Protein AF-A0A355ASC5-F1 (afdb_monomer)

Sequence (125 aa):
GKDEAALVQEREAVRYRIAFYGSTRSYHPILALHGWEDLGLKLHEMSKKGQWKQMAAQVPDEVLEEFAVIATYDNLVSKLTERFGGQTDSMTLPMPEGIPETEARELIQDIRNIDSPFRSFAKTW

Secondary structure (DSSP, 8-state):
--SHHHHHHHHHHHHHHHHHHHTSGGGHHHHHHTT-HHHHHHHHHHHHTT-HHHHGGGS-HHHHHHH-----HHHHHHHHHHHHTTT-S-----PPTT--HHHHHHHHHHHTTS--S-----S--

pLDDT: mean 93.05, std 5.01, range [69.94, 98.38]

Structure (mmCIF, N/CA/C/O backbone):
data_AF-A0A355ASC5-F1
#
_entry.id   AF-A0A355ASC5-F1
#
loop_
_atom_site.group_PDB
_atom_site.id
_atom_site.type_symbol
_atom_site.label_atom_id
_atom_site.label_alt_id
_atom_site.label_comp_id
_atom_site.label_asym_id
_atom_site.label_entity_id
_atom_site.label_seq_id
_atom_site.pdbx_PDB_ins_code
_atom_site.Cartn_x
_atom_site.Cartn_y
_atom_site.Cartn_z
_atom_site.occupancy
_atom_site.B_iso_or_equiv
_atom_site.auth_seq_id
_atom_site.auth_comp_id
_atom_site.auth_asym_id
_atom_site.auth_atom_id
_atom_site.pdbx_PDB_model_num
ATOM 1 N N . GLY A 1 1 ? -6.700 9.411 3.453 1.00 82.88 1 GLY A N 1
ATOM 2 C CA . GLY A 1 1 ? -6.244 10.801 3.662 1.00 82.88 1 GLY A CA 1
ATOM 3 C C . GLY A 1 1 ? -7.315 11.577 4.399 1.00 82.88 1 GLY A C 1
ATOM 4 O O . GLY A 1 1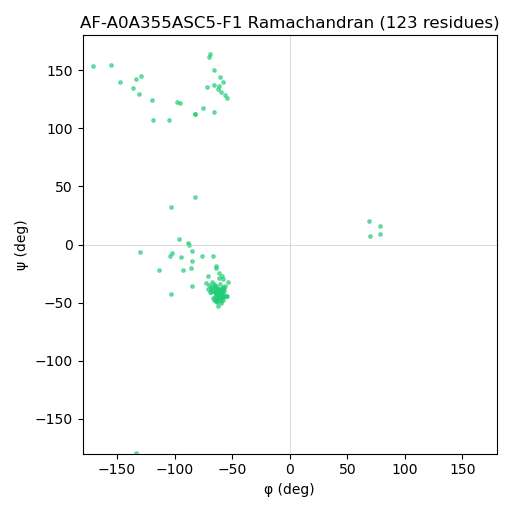 ? -8.432 11.084 4.484 1.00 82.88 1 GLY A O 1
ATOM 5 N N . LYS A 1 2 ? -7.002 12.764 4.923 1.00 85.00 2 LYS A N 1
ATOM 6 C CA . LYS A 1 2 ? -8.011 13.620 5.570 1.00 85.00 2 LYS A CA 1
ATOM 7 C C . LYS A 1 2 ? -9.101 14.058 4.590 1.00 85.00 2 LYS A C 1
ATOM 9 O O . LYS A 1 2 ? -10.283 13.966 4.882 1.00 85.00 2 LYS A O 1
ATOM 14 N N . ASP A 1 3 ? -8.675 14.484 3.412 1.00 89.56 3 ASP A N 1
ATOM 15 C CA . ASP A 1 3 ? -9.523 14.906 2.306 1.00 89.56 3 ASP A CA 1
ATOM 16 C C . ASP A 1 3 ? -9.032 14.273 0.995 1.00 89.56 3 ASP A C 1
ATOM 18 O O . ASP A 1 3 ? -8.071 13.495 0.981 1.00 89.56 3 ASP A O 1
ATOM 22 N N . GLU A 1 4 ? -9.709 14.591 -0.107 1.00 91.94 4 GLU A N 1
ATOM 23 C CA . GLU A 1 4 ? -9.381 14.071 -1.438 1.00 91.94 4 GLU A CA 1
ATOM 24 C C . GLU A 1 4 ? -7.980 14.481 -1.910 1.00 91.94 4 GLU A C 1
ATOM 26 O O . GLU A 1 4 ? -7.262 13.680 -2.508 1.00 91.94 4 GLU A O 1
ATOM 31 N N . ALA A 1 5 ? -7.545 15.708 -1.612 1.00 91.31 5 ALA A N 1
ATOM 32 C CA . ALA A 1 5 ? -6.228 16.182 -2.027 1.00 91.31 5 ALA A CA 1
ATOM 33 C C . ALA A 1 5 ? -5.114 15.403 -1.310 1.00 91.31 5 ALA A C 1
ATOM 35 O O . ALA A 1 5 ? -4.182 14.913 -1.953 1.00 91.31 5 ALA A O 1
ATOM 36 N N . ALA A 1 6 ? -5.248 15.222 0.006 1.00 89.75 6 ALA A N 1
ATOM 37 C CA . ALA A 1 6 ? -4.349 14.393 0.798 1.00 89.75 6 ALA A CA 1
ATOM 38 C C . ALA A 1 6 ? -4.411 12.917 0.371 1.00 89.75 6 ALA A C 1
ATOM 40 O O . ALA A 1 6 ? -3.387 12.238 0.338 1.00 89.75 6 ALA A O 1
ATOM 41 N N . LEU A 1 7 ? -5.594 12.403 0.014 1.00 92.25 7 LEU A N 1
ATOM 42 C CA . LEU A 1 7 ? -5.757 11.031 -0.469 1.00 92.25 7 LEU A CA 1
ATOM 43 C C . LEU A 1 7 ? -4.958 10.776 -1.750 1.00 92.25 7 LEU A C 1
ATOM 45 O O . LEU A 1 7 ? -4.254 9.771 -1.826 1.00 92.25 7 LEU A O 1
ATOM 49 N N . VAL A 1 8 ? -5.033 11.680 -2.730 1.00 93.69 8 VAL A N 1
ATOM 50 C CA . VAL A 1 8 ? -4.295 11.553 -3.996 1.00 93.69 8 VAL A CA 1
ATOM 51 C C . VAL A 1 8 ? -2.783 11.549 -3.759 1.00 93.69 8 VAL A C 1
ATOM 53 O O . VAL A 1 8 ? -2.073 10.741 -4.355 1.00 93.69 8 VAL A O 1
ATOM 56 N N . GLN A 1 9 ? -2.283 12.406 -2.866 1.00 91.62 9 GLN A N 1
ATOM 57 C CA . GLN A 1 9 ? -0.854 12.445 -2.539 1.00 91.62 9 GLN A CA 1
ATOM 58 C C . GLN A 1 9 ? -0.377 11.142 -1.881 1.00 91.62 9 GLN A C 1
ATOM 60 O O . GLN A 1 9 ? 0.607 10.546 -2.325 1.00 91.62 9 GLN A O 1
ATOM 65 N N . GLU A 1 10 ? -1.102 10.661 -0.869 1.00 92.06 10 GLU A N 1
ATOM 66 C CA . GLU A 1 10 ? -0.774 9.409 -0.176 1.00 92.06 10 GLU A CA 1
ATOM 67 C C . GLU A 1 10 ? -0.891 8.186 -1.099 1.00 92.06 10 GLU A C 1
ATOM 69 O O . GLU A 1 10 ? -0.076 7.262 -1.025 1.00 92.06 10 GLU A O 1
ATOM 74 N N . ARG A 1 11 ? -1.860 8.191 -2.025 1.00 94.81 11 ARG A N 1
ATOM 75 C CA . ARG A 1 11 ? -2.051 7.131 -3.025 1.00 94.81 11 ARG A CA 1
ATOM 76 C C . ARG A 1 11 ? -0.778 6.908 -3.846 1.00 94.81 11 ARG A C 1
ATOM 78 O O . ARG A 1 11 ? -0.355 5.765 -4.017 1.00 94.81 11 ARG A O 1
ATOM 85 N N . GLU A 1 12 ? -0.118 7.976 -4.284 1.00 94.62 12 GLU A N 1
ATOM 86 C CA . GLU A 1 12 ? 1.118 7.873 -5.068 1.00 94.62 12 GLU A CA 1
ATOM 87 C C . GLU A 1 12 ? 2.330 7.440 -4.227 1.00 94.62 12 GLU A C 1
ATOM 89 O O . GLU A 1 12 ? 3.175 6.672 -4.701 1.00 94.62 12 GLU A O 1
ATOM 94 N N . ALA A 1 13 ? 2.391 7.834 -2.951 1.00 93.75 13 ALA A N 1
ATOM 95 C CA . ALA A 1 13 ? 3.408 7.334 -2.025 1.00 93.75 13 ALA A CA 1
ATOM 96 C C . ALA A 1 13 ? 3.278 5.815 -1.803 1.00 93.75 13 ALA A C 1
ATOM 98 O O . ALA A 1 13 ? 4.277 5.085 -1.810 1.00 93.75 13 ALA A O 1
ATOM 99 N N . VAL A 1 14 ? 2.049 5.309 -1.664 1.00 9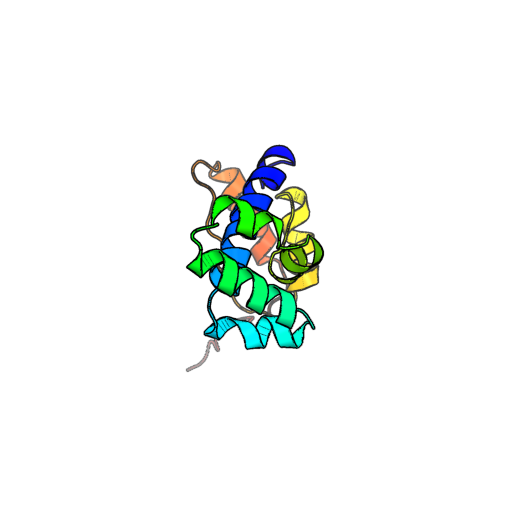5.38 14 VAL A N 1
ATOM 100 C CA . VAL A 1 14 ? 1.788 3.866 -1.557 1.00 95.38 14 VAL A CA 1
ATOM 101 C C . VAL A 1 14 ? 2.086 3.151 -2.876 1.00 95.38 14 VAL A C 1
ATOM 103 O O . VAL A 1 14 ? 2.734 2.102 -2.851 1.00 95.38 14 VAL A O 1
ATOM 106 N N . ARG A 1 15 ? 1.726 3.731 -4.029 1.00 97.12 15 ARG A N 1
ATOM 107 C CA . ARG A 1 15 ? 2.062 3.179 -5.354 1.00 97.12 15 ARG A CA 1
ATOM 108 C C . ARG A 1 15 ? 3.566 2.970 -5.516 1.00 97.12 15 ARG A C 1
ATOM 110 O O . ARG A 1 15 ? 4.003 1.905 -5.954 1.00 97.12 15 ARG A O 1
ATOM 117 N N . TYR A 1 16 ? 4.370 3.948 -5.101 1.00 96.69 16 TYR A N 1
ATOM 118 C CA . TYR A 1 16 ? 5.826 3.820 -5.096 1.00 96.69 16 TYR A CA 1
ATOM 119 C C . TYR A 1 16 ? 6.308 2.657 -4.215 1.00 96.69 16 TYR A C 1
ATOM 121 O O . TYR A 1 16 ? 7.168 1.882 -4.638 1.00 96.69 16 TYR A O 1
ATOM 129 N N . ARG A 1 17 ? 5.742 2.489 -3.013 1.00 96.00 17 ARG A N 1
ATOM 130 C CA . ARG A 1 17 ? 6.092 1.374 -2.113 1.00 96.00 17 ARG A CA 1
ATOM 131 C C . ARG A 1 17 ? 5.760 0.020 -2.735 1.00 96.00 17 ARG A C 1
ATOM 133 O O . ARG A 1 17 ? 6.592 -0.882 -2.674 1.00 96.00 17 ARG A O 1
ATOM 140 N N . ILE A 1 18 ? 4.593 -0.115 -3.366 1.00 97.19 18 ILE A N 1
ATOM 141 C CA . ILE A 1 18 ? 4.205 -1.338 -4.085 1.00 97.19 18 ILE A CA 1
ATOM 142 C C . ILE A 1 18 ? 5.191 -1.620 -5.218 1.00 97.19 18 ILE A C 1
ATOM 144 O O . ILE A 1 18 ? 5.686 -2.738 -5.323 1.00 97.19 18 ILE A O 1
ATOM 148 N N . ALA A 1 19 ? 5.546 -0.610 -6.015 1.00 97.88 19 ALA A N 1
ATOM 149 C CA . ALA A 1 19 ? 6.532 -0.757 -7.082 1.00 97.88 19 ALA A CA 1
ATOM 150 C C . ALA A 1 19 ? 7.898 -1.217 -6.542 1.00 97.88 19 ALA A C 1
ATOM 152 O O . ALA A 1 19 ? 8.543 -2.093 -7.117 1.00 97.88 19 ALA A O 1
ATOM 153 N N . PHE A 1 20 ? 8.333 -0.644 -5.416 1.00 97.38 20 PHE A N 1
ATOM 154 C CA . PHE A 1 20 ? 9.588 -0.989 -4.755 1.00 97.38 20 PHE A CA 1
ATOM 155 C C . PHE A 1 20 ? 9.606 -2.448 -4.282 1.00 97.38 20 PHE A C 1
ATOM 157 O O . PHE A 1 20 ? 10.505 -3.199 -4.670 1.00 97.38 20 PHE A O 1
ATOM 164 N N . TYR A 1 21 ? 8.601 -2.881 -3.513 1.00 97.50 21 TYR A N 1
ATOM 165 C CA . TYR A 1 21 ? 8.508 -4.276 -3.068 1.00 97.50 21 TYR A CA 1
ATOM 166 C C . TYR A 1 21 ? 8.319 -5.235 -4.245 1.00 97.50 21 TYR A C 1
ATOM 168 O O . TYR A 1 21 ? 9.015 -6.244 -4.322 1.00 97.50 21 TYR A O 1
ATOM 176 N N . GLY A 1 22 ? 7.467 -4.879 -5.208 1.00 97.50 22 GLY A N 1
ATOM 177 C CA . GLY A 1 22 ? 7.217 -5.653 -6.422 1.00 97.50 22 GLY A CA 1
ATOM 178 C C . GLY A 1 22 ? 8.450 -5.831 -7.311 1.00 97.50 22 GLY A C 1
ATOM 179 O O . GLY A 1 22 ? 8.535 -6.820 -8.026 1.00 97.50 22 GLY A O 1
ATOM 180 N N . SER A 1 23 ? 9.442 -4.936 -7.227 1.00 97.81 23 SER A N 1
ATOM 181 C CA . SER A 1 23 ? 10.732 -5.083 -7.923 1.00 97.81 23 SER A CA 1
ATOM 182 C C . SER A 1 23 ? 11.687 -6.104 -7.278 1.00 97.81 23 SER A C 1
ATOM 184 O O . SER A 1 23 ? 12.734 -6.444 -7.846 1.00 97.81 23 SER A O 1
ATOM 186 N N . THR A 1 24 ? 11.356 -6.582 -6.075 1.00 97.62 24 THR A N 1
ATOM 187 C CA . THR A 1 24 ? 12.148 -7.555 -5.323 1.00 97.62 24 THR A CA 1
ATOM 188 C C . THR A 1 24 ? 11.619 -8.961 -5.591 1.00 97.62 24 THR A C 1
ATOM 190 O O . THR A 1 24 ? 10.474 -9.279 -5.280 1.00 97.62 24 THR A O 1
ATOM 193 N N . ARG A 1 25 ? 12.485 -9.847 -6.100 1.00 96.19 25 ARG A N 1
ATOM 194 C CA . ARG A 1 25 ? 12.104 -11.199 -6.558 1.00 96.19 25 ARG A CA 1
ATOM 195 C C . ARG A 1 25 ? 11.341 -12.034 -5.528 1.00 96.19 25 ARG A C 1
ATOM 197 O O . ARG A 1 25 ? 10.491 -12.826 -5.914 1.00 96.19 25 ARG A O 1
ATOM 204 N N . SER A 1 26 ? 11.612 -11.855 -4.235 1.00 97.31 26 SER A N 1
ATOM 205 C CA . SER A 1 26 ? 10.909 -12.577 -3.167 1.00 97.31 26 SER A CA 1
ATOM 206 C C . SER A 1 26 ? 9.411 -12.258 -3.084 1.00 97.31 26 SER A C 1
ATOM 208 O O . SER A 1 26 ? 8.671 -13.055 -2.521 1.00 97.31 26 SER A O 1
ATOM 210 N N . TYR A 1 27 ? 8.956 -11.132 -3.644 1.00 96.94 27 TYR A N 1
ATOM 211 C CA . TYR A 1 27 ? 7.541 -10.742 -3.686 1.00 96.94 27 TYR A CA 1
ATOM 212 C C . TYR A 1 27 ? 6.829 -11.158 -4.981 1.00 96.94 27 TYR A C 1
ATOM 214 O O . TYR A 1 27 ? 5.604 -11.103 -5.041 1.00 96.94 27 TYR A O 1
ATOM 222 N N . HIS A 1 28 ? 7.554 -11.614 -6.010 1.00 97.19 28 HIS A N 1
ATOM 223 C CA . HIS A 1 28 ? 6.946 -12.009 -7.286 1.00 97.19 28 HIS A CA 1
ATOM 224 C C . HIS A 1 28 ? 5.890 -13.118 -7.163 1.00 97.19 28 HIS A C 1
ATOM 226 O O . HIS A 1 28 ? 4.894 -13.017 -7.875 1.00 97.19 28 HIS A O 1
ATOM 232 N N . PRO A 1 29 ? 6.020 -14.129 -6.274 1.00 98.00 29 PRO A N 1
ATOM 233 C CA . PRO A 1 29 ? 4.961 -15.120 -6.101 1.00 98.00 29 PRO A CA 1
ATOM 234 C C . PRO A 1 29 ? 3.608 -14.496 -5.746 1.00 98.00 29 PRO A C 1
ATOM 236 O O . PRO A 1 29 ? 2.593 -14.965 -6.239 1.00 98.00 29 PRO A O 1
ATOM 239 N N . ILE A 1 30 ? 3.585 -13.408 -4.965 1.00 96.50 30 ILE A N 1
ATOM 240 C CA . ILE A 1 30 ? 2.343 -12.692 -4.645 1.00 96.50 30 ILE A CA 1
ATOM 241 C C . ILE A 1 30 ? 1.754 -12.062 -5.907 1.00 96.50 30 ILE A C 1
ATOM 243 O O . ILE A 1 30 ? 0.587 -12.276 -6.195 1.00 96.50 30 ILE A O 1
ATOM 247 N N . LEU A 1 31 ? 2.557 -11.364 -6.712 1.00 97.56 31 LEU A N 1
ATOM 248 C CA . LEU A 1 31 ? 2.082 -10.793 -7.979 1.00 97.56 31 LEU A CA 1
ATOM 249 C C . LEU A 1 31 ? 1.578 -11.875 -8.946 1.00 97.56 31 LEU A C 1
ATOM 251 O O . LEU A 1 31 ? 0.549 -11.691 -9.588 1.00 97.56 31 LEU A O 1
ATOM 255 N N . ALA A 1 32 ? 2.257 -13.022 -9.012 1.00 97.56 32 ALA A N 1
ATOM 256 C CA . ALA A 1 32 ? 1.854 -14.145 -9.852 1.00 97.56 32 ALA A CA 1
ATOM 257 C C . ALA A 1 32 ? 0.499 -14.746 -9.434 1.00 97.56 32 ALA A C 1
ATOM 259 O O . ALA A 1 32 ? -0.286 -15.102 -10.311 1.00 97.56 32 ALA A O 1
ATOM 260 N N . LEU A 1 33 ? 0.177 -14.794 -8.131 1.00 98.00 33 LEU A N 1
ATOM 261 C CA . LEU A 1 33 ? -1.144 -15.234 -7.645 1.00 98.00 33 LEU A CA 1
ATOM 262 C C . LEU A 1 33 ? -2.294 -14.387 -8.211 1.00 98.00 33 LEU A C 1
ATOM 264 O O . LEU A 1 33 ? -3.390 -14.906 -8.403 1.00 98.00 33 LEU A O 1
ATOM 268 N N . HIS A 1 34 ? -2.034 -13.113 -8.514 1.00 97.31 34 HIS A N 1
ATOM 269 C CA . HIS A 1 34 ? -2.992 -12.186 -9.124 1.00 97.31 34 HIS A CA 1
ATOM 270 C C . HIS A 1 34 ? -2.854 -12.087 -10.658 1.00 97.31 34 HIS A C 1
ATOM 272 O O . HIS A 1 34 ? -3.529 -11.277 -11.285 1.00 97.31 34 HIS A O 1
ATOM 278 N N . GLY A 1 35 ? -1.985 -12.889 -11.287 1.00 97.81 35 GLY A N 1
ATOM 279 C CA . GLY A 1 35 ? -1.738 -12.835 -12.734 1.00 97.81 35 GLY A CA 1
ATOM 280 C C . GLY A 1 35 ? -0.831 -11.683 -13.192 1.00 97.81 35 GLY A C 1
ATOM 281 O O . GLY A 1 35 ? -0.764 -11.390 -14.382 1.00 97.81 35 GLY A O 1
ATOM 282 N N . TRP A 1 36 ? -0.101 -11.041 -12.277 1.00 98.31 36 TRP A N 1
ATOM 283 C CA . TRP A 1 36 ? 0.769 -9.885 -12.544 1.00 98.31 36 TRP A CA 1
ATOM 284 C C . TRP A 1 36 ? 2.261 -10.241 -12.589 1.00 98.31 36 TRP A C 1
ATOM 286 O O . TRP A 1 36 ? 3.120 -9.440 -12.211 1.00 98.31 36 TRP A O 1
ATOM 296 N N . GLU A 1 37 ? 2.599 -11.445 -13.047 1.00 97.44 37 GLU A N 1
ATOM 297 C CA . GLU A 1 37 ? 3.992 -11.905 -13.129 1.00 97.44 37 GLU A CA 1
ATOM 298 C C . GLU A 1 37 ? 4.860 -10.970 -13.992 1.00 97.44 37 GLU A C 1
ATOM 300 O O . GLU A 1 37 ? 5.931 -10.532 -13.559 1.00 97.44 37 GLU A O 1
ATOM 305 N N . ASP A 1 38 ? 4.351 -10.570 -15.160 1.00 98.12 38 ASP A N 1
ATOM 306 C CA . ASP A 1 38 ? 5.034 -9.649 -16.075 1.00 98.12 38 ASP A CA 1
ATOM 307 C C . ASP A 1 38 ? 5.300 -8.278 -15.443 1.00 98.12 38 ASP A C 1
ATOM 309 O O . ASP A 1 38 ? 6.337 -7.657 -15.706 1.00 98.12 38 ASP A O 1
ATOM 313 N N . LEU A 1 39 ? 4.400 -7.807 -14.572 1.00 98.38 39 LEU A N 1
ATOM 314 C CA . LEU A 1 39 ? 4.601 -6.565 -13.830 1.00 98.38 39 LEU A CA 1
ATOM 315 C C . LEU A 1 39 ? 5.805 -6.694 -12.893 1.00 98.38 39 LEU A C 1
ATOM 317 O O . LEU A 1 39 ? 6.684 -5.835 -12.924 1.00 98.38 39 LEU A O 1
ATOM 321 N N . GLY A 1 40 ? 5.896 -7.776 -12.114 1.00 98.00 40 GLY A N 1
ATOM 322 C CA . GLY A 1 40 ? 7.043 -8.030 -11.234 1.00 98.00 40 GLY A CA 1
ATOM 323 C C . GLY A 1 40 ? 8.367 -8.084 -12.002 1.00 98.00 40 GLY A C 1
ATOM 324 O O . GLY A 1 40 ? 9.326 -7.390 -11.656 1.00 98.00 40 GLY A O 1
ATOM 325 N N . LEU A 1 41 ? 8.409 -8.831 -13.112 1.00 98.12 41 LEU A N 1
ATOM 326 C CA . LEU A 1 41 ? 9.587 -8.913 -13.986 1.00 98.12 41 LEU A CA 1
ATOM 327 C C . LEU A 1 41 ? 10.002 -7.537 -14.528 1.00 98.12 41 LEU A C 1
ATOM 329 O O . LEU A 1 41 ? 11.185 -7.184 -14.501 1.00 98.12 41 LEU A O 1
ATOM 333 N N . LYS A 1 42 ? 9.032 -6.732 -14.970 1.00 98.25 42 LYS A N 1
ATOM 334 C CA . LYS A 1 42 ? 9.267 -5.372 -15.461 1.00 98.25 42 LYS A CA 1
ATOM 335 C C . LYS A 1 42 ? 9.821 -4.458 -14.370 1.00 98.25 42 LYS A C 1
ATOM 337 O O . LYS A 1 42 ? 10.830 -3.791 -14.599 1.00 98.25 42 LYS A O 1
ATOM 342 N N . LEU A 1 43 ? 9.194 -4.441 -13.193 1.00 98.38 43 LEU A N 1
ATOM 343 C CA . LEU A 1 43 ? 9.631 -3.639 -12.046 1.00 98.38 43 LEU A CA 1
ATOM 344 C C . LEU A 1 43 ? 11.059 -4.016 -11.624 1.00 98.38 43 LEU A C 1
ATOM 346 O O . LEU A 1 43 ? 11.885 -3.137 -11.381 1.00 98.38 43 LEU A O 1
ATOM 350 N N . HIS A 1 44 ? 11.379 -5.312 -11.609 1.00 98.31 44 HIS A N 1
ATOM 351 C CA . HIS A 1 44 ? 12.718 -5.810 -11.301 1.00 98.31 44 HIS A CA 1
ATOM 352 C C . HIS A 1 44 ? 13.785 -5.330 -12.300 1.00 98.31 44 HIS A C 1
ATOM 354 O O . HIS A 1 44 ? 14.884 -4.929 -11.916 1.00 98.31 44 HIS A O 1
ATOM 360 N N . GLU A 1 45 ? 13.483 -5.335 -13.597 1.00 98.25 45 GLU A N 1
ATOM 361 C CA . GLU A 1 45 ? 14.422 -4.827 -14.601 1.00 98.25 45 GLU A CA 1
ATOM 362 C C . GLU A 1 45 ? 14.586 -3.301 -14.532 1.00 98.25 45 GLU A C 1
ATOM 364 O O . GLU A 1 45 ? 15.689 -2.787 -14.734 1.00 98.25 45 GLU A O 1
ATOM 369 N N . MET A 1 46 ? 13.522 -2.564 -14.200 1.00 98.25 46 MET A N 1
ATOM 370 C CA . MET A 1 46 ? 13.583 -1.113 -13.993 1.00 98.25 46 MET A CA 1
ATOM 371 C C . MET A 1 46 ? 14.412 -0.729 -12.764 1.00 98.25 46 MET A C 1
ATOM 373 O O . MET A 1 46 ? 15.190 0.229 -12.831 1.00 98.25 46 MET A O 1
ATOM 377 N N . SER A 1 47 ? 14.302 -1.481 -11.664 1.00 97.38 47 SER A N 1
ATOM 378 C CA . SER A 1 47 ? 15.074 -1.227 -10.443 1.00 97.38 47 SER A CA 1
ATOM 379 C C . SER A 1 47 ? 16.577 -1.406 -10.676 1.00 97.38 47 SER A C 1
ATOM 381 O O . SER A 1 47 ? 17.369 -0.538 -10.308 1.00 97.38 47 SER A O 1
ATOM 383 N N . LYS A 1 48 ? 16.977 -2.449 -11.417 1.00 97.31 48 LYS A N 1
ATOM 384 C CA . LYS A 1 48 ? 18.373 -2.668 -11.845 1.00 97.31 48 LYS A CA 1
ATOM 385 C C . LYS A 1 48 ? 18.924 -1.546 -12.728 1.00 97.31 48 LYS A C 1
ATOM 387 O O . LYS A 1 48 ? 20.127 -1.300 -12.721 1.00 97.31 48 LYS A O 1
ATOM 392 N N . LYS A 1 49 ? 18.057 -0.862 -13.479 1.00 97.62 49 LYS A N 1
ATOM 393 C CA . LYS A 1 49 ? 18.403 0.296 -14.321 1.00 97.62 49 LYS A CA 1
ATOM 394 C C . LYS A 1 49 ? 18.327 1.632 -13.571 1.00 97.62 49 LYS A C 1
ATOM 396 O O . LYS A 1 49 ? 18.541 2.676 -14.182 1.00 97.62 49 LYS A O 1
ATOM 401 N N . GLY A 1 50 ? 17.997 1.626 -12.277 1.00 95.31 50 GLY A N 1
ATOM 402 C CA . GLY A 1 50 ? 17.862 2.837 -11.463 1.00 95.31 50 GLY A CA 1
ATOM 403 C C . GLY A 1 50 ? 16.666 3.721 -11.839 1.00 95.31 50 GLY A C 1
ATOM 404 O O . GLY A 1 50 ? 16.649 4.904 -11.503 1.00 95.31 50 GLY A O 1
ATOM 405 N N . GLN A 1 51 ? 15.656 3.179 -12.529 1.00 96.19 51 GLN A N 1
ATOM 406 C CA . GLN A 1 51 ? 14.504 3.927 -13.058 1.00 96.19 51 GLN A CA 1
ATOM 407 C C . GLN A 1 51 ? 13.410 4.169 -12.001 1.00 96.19 51 GLN A C 1
ATOM 409 O O . GLN A 1 51 ? 12.217 4.058 -12.279 1.00 96.19 51 GLN A O 1
ATOM 414 N N . TRP A 1 52 ? 13.806 4.496 -10.769 1.00 88.94 52 TRP A N 1
ATOM 415 C CA . TRP A 1 52 ? 12.922 4.553 -9.599 1.00 88.94 52 TRP A CA 1
ATOM 416 C C . TRP A 1 52 ? 11.743 5.519 -9.763 1.00 88.94 52 TRP A C 1
ATOM 418 O O . TRP A 1 52 ? 10.624 5.191 -9.378 1.00 88.94 52 TRP A O 1
ATOM 428 N N . LYS A 1 53 ? 11.972 6.684 -10.385 1.00 86.50 53 LYS A N 1
ATOM 429 C CA . LYS A 1 53 ? 10.927 7.700 -10.605 1.00 86.50 53 LYS A CA 1
ATOM 430 C C . LYS A 1 53 ? 9.839 7.220 -11.572 1.00 86.50 53 LYS A C 1
ATOM 432 O O . LYS A 1 53 ? 8.676 7.545 -11.385 1.00 86.50 53 LYS A O 1
ATOM 437 N N . GLN A 1 54 ? 10.210 6.457 -12.600 1.00 95.06 54 GLN A N 1
ATOM 438 C CA . GLN A 1 54 ? 9.283 5.943 -13.615 1.00 95.06 54 GLN A CA 1
ATOM 439 C C . GLN A 1 54 ? 8.620 4.625 -13.201 1.00 95.06 54 GLN A C 1
ATOM 4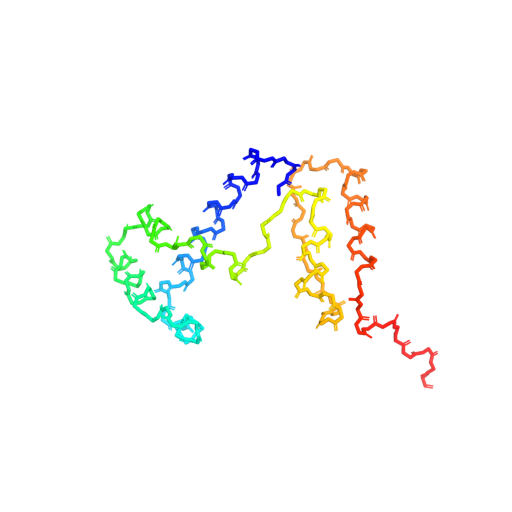41 O O . GLN A 1 54 ? 7.596 4.244 -13.764 1.00 95.06 54 GLN A O 1
ATOM 446 N N . MET A 1 55 ? 9.221 3.913 -12.246 1.00 96.38 55 MET A N 1
ATOM 447 C CA . MET A 1 55 ? 8.805 2.574 -11.842 1.00 96.38 55 MET A CA 1
ATOM 448 C C . MET A 1 55 ? 7.410 2.565 -11.204 1.00 96.38 55 MET A C 1
ATOM 450 O O . MET A 1 55 ? 6.605 1.697 -11.526 1.00 96.38 55 MET A O 1
ATOM 454 N N . ALA A 1 56 ? 7.087 3.564 -10.374 1.00 95.75 56 ALA A N 1
ATOM 455 C CA . ALA A 1 56 ? 5.766 3.688 -9.751 1.00 95.75 56 ALA A CA 1
ATOM 456 C C . ALA A 1 56 ? 4.632 3.791 -10.783 1.00 95.75 56 ALA A C 1
ATOM 458 O O . ALA A 1 56 ? 3.601 3.149 -10.624 1.00 95.75 56 ALA A O 1
ATOM 459 N N . ALA A 1 57 ? 4.856 4.508 -11.889 1.00 96.56 57 ALA A N 1
ATOM 460 C CA . ALA A 1 57 ? 3.874 4.665 -12.962 1.00 96.56 57 ALA A CA 1
ATOM 461 C C . ALA A 1 57 ? 3.563 3.357 -13.717 1.00 96.56 57 ALA A C 1
ATOM 463 O O . ALA A 1 57 ? 2.653 3.328 -14.539 1.00 96.56 57 ALA A O 1
ATOM 464 N N . GLN A 1 58 ? 4.328 2.283 -13.484 1.00 98.00 58 GLN A N 1
ATOM 465 C CA . GLN A 1 58 ? 4.031 0.966 -14.051 1.00 98.00 58 GLN A CA 1
ATOM 466 C C . GLN A 1 58 ? 3.032 0.168 -13.224 1.00 98.00 58 GLN A C 1
ATOM 468 O O . GLN A 1 58 ? 2.542 -0.832 -13.730 1.00 98.00 58 GLN A O 1
ATOM 473 N N . VAL A 1 59 ? 2.759 0.572 -11.981 1.00 97.81 59 VAL A N 1
ATOM 474 C CA . VAL A 1 59 ? 1.772 -0.071 -11.112 1.00 97.81 59 VAL A CA 1
ATOM 475 C C . VAL A 1 59 ? 0.398 0.477 -11.491 1.00 97.81 59 VAL A C 1
ATOM 477 O O . VAL A 1 59 ? 0.170 1.666 -11.267 1.00 97.81 59 VAL A O 1
ATOM 480 N N . PRO A 1 60 ? -0.508 -0.329 -12.070 1.00 97.44 60 PRO A N 1
ATOM 481 C CA . PRO A 1 60 ? -1.867 0.101 -12.377 1.00 97.44 60 PRO A CA 1
ATOM 482 C C . PRO A 1 60 ? -2.699 0.324 -11.109 1.00 97.44 60 PRO A C 1
ATOM 484 O O . PRO A 1 60 ? -2.360 -0.151 -10.025 1.00 97.44 60 PRO A O 1
ATOM 487 N N . ASP A 1 61 ? -3.817 1.025 -11.262 1.00 97.12 61 ASP A N 1
ATOM 488 C CA . ASP A 1 61 ? -4.731 1.349 -10.160 1.00 97.12 61 ASP A CA 1
ATOM 489 C C . ASP A 1 61 ? -5.332 0.103 -9.498 1.00 97.12 61 ASP A C 1
ATOM 491 O O . ASP A 1 61 ? -5.399 0.042 -8.273 1.00 97.12 61 ASP A O 1
ATOM 495 N N . GLU A 1 62 ? -5.656 -0.926 -10.285 1.00 97.38 62 GLU A N 1
ATOM 496 C CA . GLU A 1 62 ? -6.143 -2.215 -9.773 1.00 97.38 62 GLU A CA 1
ATOM 497 C C . GLU A 1 62 ? -5.134 -2.888 -8.828 1.00 97.38 62 GLU A C 1
ATOM 499 O O . GLU A 1 62 ? -5.515 -3.421 -7.792 1.00 97.38 62 GLU A O 1
ATOM 504 N N . VAL A 1 63 ? -3.832 -2.797 -9.121 1.00 97.62 63 VAL A N 1
ATOM 505 C CA . VAL A 1 63 ? -2.778 -3.382 -8.277 1.00 97.62 63 VAL A CA 1
ATOM 506 C C . VAL A 1 63 ? -2.645 -2.603 -6.975 1.00 97.62 63 VAL A C 1
ATOM 508 O O . VAL A 1 63 ? -2.431 -3.174 -5.907 1.00 97.62 63 VAL A O 1
ATOM 511 N N . LEU A 1 64 ? -2.774 -1.280 -7.051 1.00 97.19 64 LEU A N 1
ATOM 512 C CA . LEU A 1 64 ? -2.744 -0.419 -5.878 1.00 97.19 64 LEU A CA 1
ATOM 513 C C . LEU A 1 64 ? -3.927 -0.698 -4.945 1.00 97.19 64 LEU A C 1
ATOM 515 O O . LEU A 1 64 ? -3.731 -0.855 -3.742 1.00 97.19 64 LEU A O 1
ATOM 519 N N . GLU A 1 65 ? -5.133 -0.795 -5.493 1.00 96.25 65 GLU A N 1
ATOM 520 C CA . GLU A 1 65 ? -6.361 -1.057 -4.734 1.00 96.25 65 GLU A CA 1
ATOM 521 C C . GLU A 1 65 ? -6.427 -2.491 -4.199 1.00 96.25 65 GLU A C 1
ATOM 523 O O . GLU A 1 65 ? -6.985 -2.734 -3.125 1.00 96.25 65 GLU A O 1
ATOM 528 N N . GLU A 1 66 ? -5.762 -3.434 -4.865 1.00 96.50 66 GLU A N 1
ATOM 529 C CA . GLU A 1 66 ? -5.621 -4.791 -4.350 1.00 96.50 66 GLU A CA 1
ATOM 530 C C . GLU A 1 66 ? -4.744 -4.848 -3.102 1.00 96.50 66 GLU A C 1
ATOM 532 O O . GLU A 1 66 ? -5.013 -5.659 -2.231 1.00 96.50 66 GLU A O 1
ATOM 537 N N . PHE A 1 67 ? -3.735 -3.991 -2.935 1.00 95.19 67 PHE A N 1
ATOM 538 C CA . PHE A 1 67 ? -2.857 -4.044 -1.755 1.00 95.19 67 PHE A CA 1
ATOM 539 C C . PHE A 1 67 ? -3.122 -2.957 -0.709 1.00 95.19 67 PHE A C 1
ATOM 541 O O . PHE A 1 67 ? -2.577 -3.033 0.396 1.00 95.19 67 PHE A O 1
ATOM 548 N N . ALA A 1 68 ? -3.946 -1.956 -1.015 1.00 94.69 68 ALA A N 1
ATOM 549 C CA . ALA A 1 68 ? -4.200 -0.829 -0.128 1.00 94.69 68 ALA A CA 1
ATOM 550 C C . ALA A 1 68 ? -5.691 -0.505 0.004 1.00 94.69 68 ALA A C 1
ATOM 552 O O . ALA A 1 68 ? -6.449 -0.514 -0.961 1.00 94.69 68 ALA A O 1
ATOM 553 N N . VAL A 1 69 ? -6.102 -0.133 1.217 1.00 94.25 69 VAL A N 1
ATOM 554 C CA . VAL A 1 69 ? -7.390 0.531 1.438 1.00 94.25 69 VAL A CA 1
ATOM 555 C C . VAL A 1 69 ? -7.218 2.017 1.138 1.00 94.25 69 VAL A C 1
ATOM 557 O O . VAL A 1 69 ? -6.514 2.721 1.860 1.00 94.25 69 VAL A O 1
ATOM 560 N N . ILE A 1 70 ? -7.857 2.489 0.069 1.00 94.31 70 ILE A N 1
ATOM 561 C CA . ILE A 1 70 ? -7.797 3.882 -0.385 1.00 94.31 70 ILE A CA 1
ATOM 562 C C . ILE A 1 70 ? -9.119 4.568 -0.028 1.00 94.31 70 ILE A C 1
ATOM 564 O O . ILE A 1 70 ? -10.150 4.288 -0.633 1.00 94.31 70 ILE A O 1
ATOM 568 N N . ALA A 1 71 ? -9.095 5.441 0.982 1.00 94.06 71 ALA A N 1
ATOM 569 C CA . ALA A 1 71 ? -10.275 6.170 1.446 1.00 94.06 71 ALA A CA 1
ATOM 570 C C . ALA A 1 71 ? -9.915 7.491 2.149 1.00 94.06 71 ALA A C 1
ATOM 572 O O . ALA A 1 71 ? -8.828 7.640 2.730 1.00 94.06 71 ALA A O 1
ATOM 573 N N . THR A 1 72 ? -10.853 8.441 2.138 1.00 92.56 72 THR A N 1
ATOM 574 C CA . THR A 1 72 ? -10.876 9.551 3.103 1.00 92.56 72 THR A CA 1
ATOM 575 C C . THR A 1 72 ? -11.233 9.036 4.503 1.00 92.56 72 THR A C 1
ATOM 577 O O . THR A 1 72 ? -11.760 7.930 4.620 1.00 92.56 72 THR A O 1
ATOM 580 N N . TYR A 1 73 ? -10.951 9.790 5.571 1.00 88.75 73 TYR A N 1
ATOM 581 C CA . TYR A 1 73 ? -11.254 9.339 6.942 1.00 88.75 73 TYR A CA 1
ATOM 582 C C . TYR A 1 73 ? -12.739 9.041 7.151 1.00 88.75 73 TYR A C 1
ATOM 584 O O . TYR A 1 73 ? -13.058 7.971 7.664 1.00 88.75 73 TYR A O 1
ATOM 592 N N . ASP A 1 74 ? -13.622 9.886 6.618 1.00 89.94 74 ASP A N 1
ATOM 593 C CA . ASP A 1 74 ? -15.078 9.693 6.681 1.00 89.94 74 ASP A CA 1
ATOM 594 C C . ASP A 1 74 ? -15.541 8.374 6.035 1.00 89.94 74 ASP A C 1
ATOM 596 O O . ASP A 1 74 ? -16.551 7.794 6.427 1.00 89.94 74 ASP A O 1
ATOM 600 N N . ASN A 1 75 ? -14.785 7.864 5.058 1.00 93.62 75 ASN A N 1
ATOM 601 C CA . ASN A 1 75 ? -15.084 6.617 4.352 1.00 93.62 75 ASN A CA 1
ATOM 602 C C . ASN A 1 75 ? -14.227 5.430 4.821 1.00 93.62 75 ASN A C 1
ATOM 604 O O . ASN A 1 75 ? -14.453 4.294 4.391 1.00 93.62 75 ASN A O 1
ATOM 608 N N . LEU A 1 76 ? -13.231 5.666 5.681 1.00 92.69 76 LEU A N 1
ATOM 609 C CA . LEU A 1 76 ? -12.216 4.673 6.020 1.00 92.69 76 LEU A CA 1
ATOM 610 C C . LEU A 1 76 ? -12.829 3.477 6.746 1.00 92.69 76 LEU A C 1
ATOM 612 O O . LEU A 1 76 ? -12.549 2.338 6.388 1.00 92.69 76 LEU A O 1
ATOM 616 N N . VAL A 1 77 ? -13.707 3.722 7.717 1.00 93.19 77 VAL A N 1
ATOM 617 C CA . VAL A 1 77 ? -14.351 2.672 8.526 1.00 93.19 77 VAL A CA 1
ATOM 618 C C . VAL A 1 77 ? -15.167 1.726 7.649 1.00 93.19 77 VAL A C 1
ATOM 620 O O . VAL A 1 77 ? -15.062 0.508 7.789 1.00 93.19 77 VAL A O 1
ATOM 623 N N . SER A 1 78 ? -15.923 2.277 6.697 1.00 95.38 78 SER A N 1
ATOM 624 C CA . SER A 1 78 ? -16.700 1.494 5.732 1.00 95.38 78 SER A CA 1
ATOM 625 C C . SER A 1 78 ? -15.790 0.585 4.902 1.00 95.38 78 SER A C 1
ATOM 627 O O . SER A 1 78 ? -16.001 -0.627 4.845 1.00 95.38 78 SER A O 1
ATOM 629 N N . LYS A 1 79 ? -14.701 1.137 4.350 1.00 95.69 79 LYS A N 1
ATOM 630 C CA . LYS A 1 79 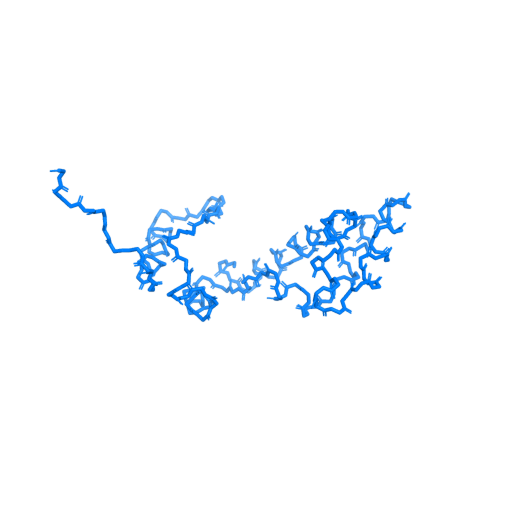? -13.748 0.373 3.534 1.00 95.69 79 LYS A CA 1
ATOM 631 C C . LYS A 1 79 ? -12.949 -0.665 4.317 1.00 95.69 79 LYS A C 1
ATOM 633 O O . LYS A 1 79 ? -12.683 -1.748 3.800 1.00 95.69 79 LYS A O 1
ATOM 638 N N . LEU A 1 80 ? -12.581 -0.372 5.562 1.00 95.06 80 LEU A N 1
ATOM 639 C CA . LEU A 1 80 ? -11.936 -1.350 6.437 1.00 95.06 80 LEU A CA 1
ATOM 640 C C . LEU A 1 80 ? -12.909 -2.468 6.825 1.00 95.06 80 LEU A C 1
ATOM 642 O O . LEU A 1 80 ? -12.503 -3.624 6.853 1.00 95.06 80 LEU A O 1
ATOM 646 N N . THR A 1 81 ? -14.182 -2.149 7.067 1.00 95.06 81 THR A N 1
ATOM 647 C CA . THR A 1 81 ? -15.218 -3.150 7.366 1.00 95.06 81 THR A CA 1
ATOM 648 C C . THR A 1 81 ? -15.440 -4.079 6.179 1.00 95.06 81 THR A C 1
ATOM 650 O O . THR A 1 81 ? -15.405 -5.293 6.352 1.00 95.06 81 THR A O 1
ATOM 653 N N . GLU A 1 82 ? -15.596 -3.521 4.974 1.00 95.25 82 GLU A N 1
ATOM 654 C CA . GLU A 1 82 ? -15.727 -4.281 3.723 1.00 95.25 82 GLU A CA 1
ATOM 655 C C . GLU A 1 82 ? -14.555 -5.254 3.538 1.00 95.25 82 GLU A C 1
ATOM 657 O O . GLU A 1 82 ? -14.751 -6.419 3.196 1.00 95.25 82 GLU A O 1
ATOM 662 N N . ARG A 1 83 ? -13.330 -4.786 3.800 1.00 94.69 83 ARG A N 1
ATOM 663 C CA . ARG A 1 83 ? -12.122 -5.560 3.518 1.00 94.69 83 ARG A CA 1
ATOM 664 C C . ARG A 1 83 ? -11.721 -6.541 4.617 1.00 94.69 83 ARG A 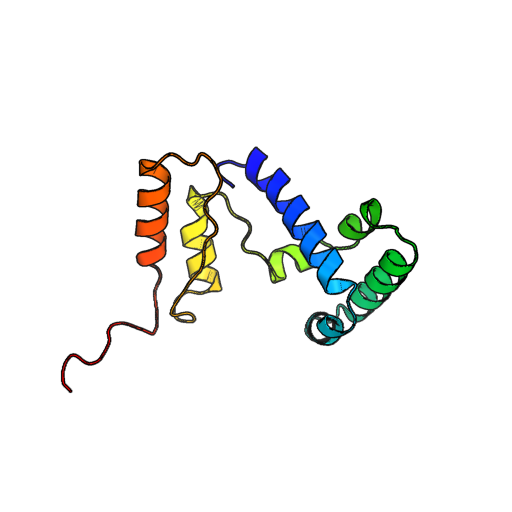C 1
ATOM 666 O O . ARG A 1 83 ? -11.176 -7.595 4.306 1.00 94.69 83 ARG A O 1
ATOM 673 N N . PHE A 1 84 ? -11.931 -6.190 5.882 1.00 94.69 84 PHE A N 1
ATOM 674 C CA . PHE A 1 84 ? -11.341 -6.891 7.027 1.00 94.69 84 PHE A CA 1
ATOM 675 C C . PHE A 1 84 ? -12.339 -7.271 8.126 1.00 94.69 84 PHE A C 1
ATOM 677 O O . PHE A 1 84 ? -11.952 -7.973 9.063 1.00 94.69 84 PHE A O 1
ATOM 684 N N . GLY A 1 85 ? -13.601 -6.844 8.033 1.00 94.19 85 GLY A N 1
ATOM 685 C CA . GLY A 1 85 ? -14.619 -7.151 9.036 1.00 94.19 85 GLY A CA 1
ATOM 686 C C . GLY A 1 85 ? -14.738 -8.657 9.276 1.00 94.19 85 GLY A C 1
ATOM 687 O O . GLY A 1 85 ? -14.882 -9.434 8.333 1.00 94.19 85 GLY A O 1
ATOM 688 N N . GLY A 1 86 ? -14.616 -9.073 10.537 1.00 94.19 86 GLY A N 1
ATOM 689 C CA . GLY A 1 86 ? -14.693 -10.475 10.953 1.00 94.19 86 GLY A CA 1
ATOM 690 C C . GLY A 1 86 ? -13.507 -11.348 10.522 1.00 94.19 86 GLY A C 1
ATOM 691 O O . GLY A 1 86 ? -13.561 -12.560 10.711 1.00 94.19 86 GLY A O 1
ATOM 692 N N . GLN A 1 87 ? -12.443 -10.769 9.951 1.00 93.31 87 GLN A N 1
ATOM 693 C CA . GLN A 1 87 ? -11.278 -11.509 9.441 1.00 93.31 87 GLN A CA 1
ATOM 694 C C . GLN A 1 87 ? -9.985 -11.233 10.216 1.00 93.31 87 GLN A C 1
ATOM 696 O O . GLN A 1 87 ? -9.059 -12.040 10.159 1.00 93.31 87 GLN A O 1
ATOM 701 N N . THR A 1 88 ? -9.898 -10.103 10.921 1.00 91.88 88 THR A N 1
ATOM 702 C CA . THR A 1 88 ? -8.700 -9.695 11.665 1.00 91.88 88 THR A CA 1
ATOM 703 C C . THR A 1 88 ? -9.023 -9.315 13.103 1.00 91.88 88 THR A C 1
ATOM 705 O O . THR A 1 88 ? -10.054 -8.708 13.382 1.00 91.88 88 THR A O 1
ATOM 708 N N . ASP A 1 89 ? -8.094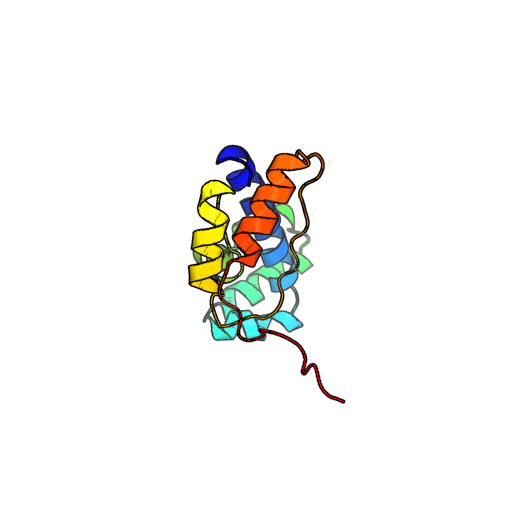 -9.634 14.002 1.00 91.12 89 ASP A N 1
ATOM 709 C CA . ASP A 1 89 ? -8.172 -9.282 15.420 1.00 91.12 89 ASP A CA 1
ATOM 710 C C . ASP A 1 89 ? -7.465 -7.963 15.749 1.00 91.12 89 ASP A C 1
ATOM 712 O O . ASP A 1 89 ? -7.723 -7.348 16.785 1.00 91.12 89 ASP A O 1
ATOM 716 N N . SER A 1 90 ? -6.529 -7.534 14.896 1.00 90.31 90 SER A N 1
ATOM 717 C CA . SER A 1 90 ? -5.666 -6.387 15.165 1.00 90.31 90 SER A CA 1
ATOM 718 C C . SER A 1 90 ? -5.311 -5.632 13.891 1.00 90.31 90 SER A C 1
ATOM 720 O O . SER A 1 90 ? -5.020 -6.218 12.848 1.00 90.31 90 SER A O 1
ATOM 722 N N . MET A 1 91 ? -5.300 -4.305 13.990 1.00 89.94 91 MET A N 1
ATOM 723 C CA . MET A 1 91 ? -4.895 -3.411 12.912 1.00 89.94 91 MET A CA 1
ATOM 724 C C . MET A 1 91 ? -3.893 -2.400 13.455 1.00 89.94 91 MET A C 1
ATOM 726 O O . MET A 1 91 ? -4.131 -1.757 14.477 1.00 89.94 91 MET A O 1
ATOM 730 N N . THR A 1 92 ? -2.766 -2.253 12.761 1.00 89.56 92 THR A N 1
ATOM 731 C CA . THR A 1 92 ? -1.798 -1.191 13.052 1.00 89.56 92 THR A CA 1
ATOM 732 C C . THR A 1 92 ? -2.037 -0.042 12.093 1.00 89.56 92 THR A C 1
ATOM 734 O O . THR A 1 92 ? -1.967 -0.220 10.878 1.00 89.56 92 THR A O 1
ATOM 737 N N . LEU A 1 93 ? -2.300 1.137 12.646 1.00 83.19 93 LEU A N 1
ATOM 738 C CA . LEU A 1 93 ? -2.562 2.346 11.880 1.00 83.19 93 LEU A CA 1
ATOM 739 C C . LEU A 1 93 ? -1.490 3.380 12.221 1.00 83.19 93 LEU A C 1
ATOM 741 O O . LEU A 1 93 ? -1.502 3.907 13.337 1.00 83.19 93 LEU A O 1
ATOM 745 N N . PRO A 1 94 ? -0.543 3.662 11.310 1.00 80.12 94 PRO A N 1
ATOM 746 C CA . PRO A 1 94 ? 0.348 4.793 11.495 1.00 80.12 94 PRO A CA 1
ATOM 747 C C . PRO A 1 94 ? -0.491 6.071 11.427 1.00 80.12 94 PRO A C 1
ATOM 749 O O . PRO A 1 94 ? -1.088 6.373 10.394 1.00 80.12 94 PRO A O 1
ATOM 752 N N . MET A 1 95 ? -0.573 6.791 12.545 1.00 81.06 95 MET A N 1
ATOM 753 C CA . MET A 1 95 ? -1.295 8.058 12.586 1.00 81.06 95 MET A CA 1
ATOM 754 C C . MET A 1 95 ? -0.503 9.121 11.818 1.00 81.06 95 MET A C 1
ATOM 756 O O . MET A 1 95 ? 0.715 9.205 12.003 1.00 81.06 95 MET A O 1
ATOM 760 N N . PRO A 1 96 ? -1.162 9.929 10.973 1.00 80.44 96 PRO A N 1
ATOM 761 C CA . PRO A 1 96 ? -0.502 11.028 10.288 1.00 80.44 96 PRO A CA 1
ATOM 762 C C . PRO A 1 96 ? 0.069 12.024 11.293 1.00 80.44 96 PRO A C 1
ATOM 764 O O . PRO A 1 96 ? -0.536 12.307 12.330 1.00 80.44 96 PRO A O 1
ATOM 767 N N . GLU A 1 97 ? 1.222 12.594 10.964 1.00 81.62 97 GLU A N 1
ATOM 768 C CA . GLU A 1 97 ? 1.817 13.650 11.771 1.00 81.62 97 GLU A CA 1
ATOM 769 C C . GLU A 1 97 ? 0.893 14.880 11.803 1.00 81.62 97 GLU A C 1
ATOM 771 O O . GLU A 1 97 ? 0.361 15.305 10.778 1.00 81.62 97 GLU A O 1
ATOM 776 N N . GLY A 1 98 ? 0.671 15.444 12.993 1.00 84.19 98 GLY A N 1
ATOM 777 C CA . GLY A 1 98 ? -0.143 16.651 13.165 1.00 84.19 98 GLY A CA 1
ATOM 778 C C . GLY A 1 98 ? -1.663 16.452 13.120 1.00 84.19 98 GLY A C 1
ATOM 779 O O . GLY A 1 98 ? -2.387 17.448 13.119 1.00 84.19 98 GLY A O 1
ATOM 780 N N . ILE A 1 99 ? -2.169 15.211 13.113 1.00 86.06 99 ILE A N 1
ATOM 781 C CA . ILE A 1 99 ? -3.607 14.964 13.291 1.00 86.06 99 ILE A CA 1
ATOM 782 C C . ILE A 1 99 ? -4.082 15.524 14.653 1.00 86.06 99 ILE A C 1
ATOM 7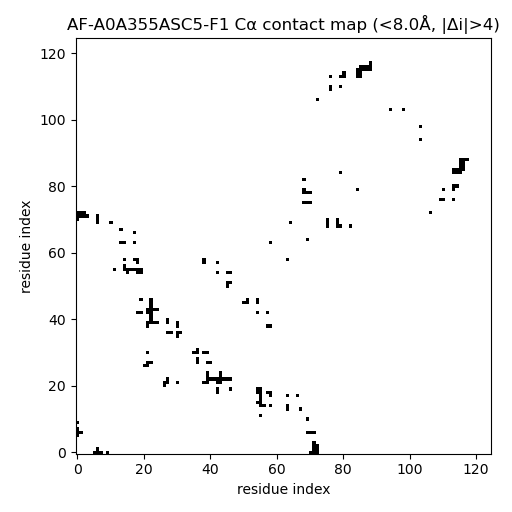84 O O . ILE A 1 99 ? -3.433 15.268 15.674 1.00 86.06 99 ILE A O 1
ATOM 788 N N . PRO A 1 100 ? -5.190 16.291 14.711 1.00 90.56 100 PRO A N 1
ATOM 789 C CA . PRO A 1 100 ? -5.768 16.728 15.978 1.00 90.56 100 PRO A CA 1
ATOM 790 C C . PRO A 1 100 ? -6.136 15.536 16.870 1.00 90.56 100 PRO A C 1
ATOM 792 O O . PRO A 1 100 ? -6.679 14.543 16.389 1.00 90.56 100 PRO A O 1
ATOM 795 N N . GLU A 1 101 ? -5.897 15.640 18.182 1.00 90.19 101 GLU A N 1
ATOM 796 C CA . GLU A 1 101 ? -6.157 14.532 19.118 1.00 90.19 101 GLU A CA 1
ATOM 797 C C . GLU A 1 101 ? -7.620 14.062 19.079 1.00 90.19 101 GLU A C 1
ATOM 799 O O . GLU A 1 101 ? -7.892 12.866 19.165 1.00 90.19 101 GLU A O 1
ATOM 804 N N . THR A 1 102 ? -8.564 14.991 18.928 1.00 91.31 102 THR A N 1
ATOM 805 C CA . THR A 1 102 ? -9.997 14.685 18.829 1.00 91.31 102 THR A CA 1
ATOM 806 C C . THR A 1 102 ? -10.313 13.858 17.586 1.00 91.31 102 THR A C 1
ATOM 808 O O . THR A 1 102 ? -10.942 12.814 17.708 1.00 91.31 102 THR A O 1
ATOM 811 N N . GLU A 1 103 ? -9.796 14.265 16.424 1.00 87.38 103 GLU A N 1
ATOM 812 C CA . GLU A 1 103 ? -9.985 13.574 15.140 1.00 87.38 103 GLU A CA 1
ATOM 813 C C . GLU A 1 103 ? -9.347 12.175 15.174 1.00 87.38 103 GLU A C 1
ATOM 815 O O . GLU A 1 103 ? -9.961 11.187 14.777 1.00 87.38 103 GLU A O 1
ATOM 820 N N . ALA A 1 104 ? -8.143 12.057 15.747 1.00 89.06 104 ALA A N 1
ATOM 821 C CA . ALA A 1 104 ? -7.491 10.764 15.942 1.00 89.06 104 ALA A CA 1
ATOM 822 C C . ALA A 1 104 ? -8.294 9.848 16.878 1.00 89.06 104 ALA A C 1
ATOM 824 O O . ALA A 1 104 ? -8.434 8.654 16.616 1.00 89.06 104 ALA A O 1
ATOM 825 N N . ARG A 1 105 ? -8.826 10.391 17.977 1.00 90.62 105 ARG A N 1
ATOM 826 C CA . ARG A 1 105 ? -9.626 9.637 18.949 1.00 90.62 105 ARG A CA 1
ATOM 827 C C . ARG A 1 105 ? -10.924 9.124 18.335 1.00 90.62 105 ARG A C 1
ATOM 829 O O . ARG A 1 105 ? -11.248 7.960 18.558 1.00 90.62 105 ARG A O 1
ATOM 836 N N . GLU A 1 106 ? -11.635 9.965 17.590 1.00 90.12 106 GLU A N 1
ATOM 837 C CA . GLU A 1 106 ? -12.863 9.597 16.876 1.00 90.12 106 GLU A CA 1
ATOM 838 C C . GLU A 1 106 ? -12.579 8.479 15.869 1.00 90.12 106 GLU A C 1
ATOM 840 O O . GLU A 1 106 ? -13.173 7.406 15.963 1.00 90.12 106 GLU A O 1
ATOM 845 N N . LEU A 1 107 ? -11.556 8.649 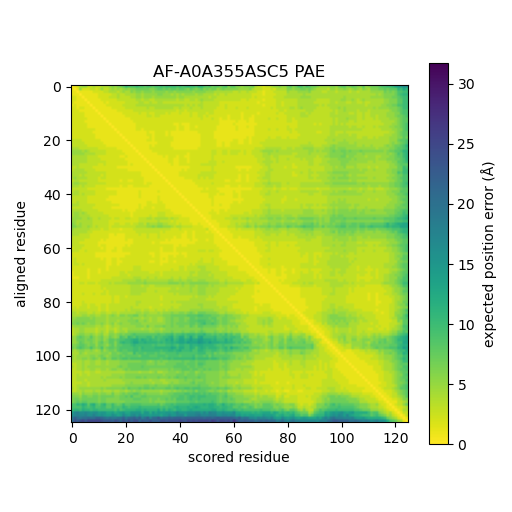15.025 1.00 89.06 107 LEU A N 1
ATOM 846 C CA . LEU A 1 107 ? -11.170 7.640 14.040 1.00 89.06 107 LEU A CA 1
ATOM 847 C C . LEU A 1 107 ? -10.804 6.292 14.682 1.00 89.06 107 LEU A C 1
ATOM 849 O O . LEU A 1 107 ? -11.226 5.233 14.218 1.00 89.06 107 LEU A O 1
ATOM 853 N N . ILE A 1 108 ? -10.027 6.307 15.771 1.00 91.25 108 ILE A N 1
ATOM 854 C CA . ILE A 1 108 ? -9.669 5.087 16.511 1.00 91.25 108 ILE A CA 1
ATOM 855 C C . ILE A 1 108 ? -10.914 4.431 17.112 1.00 91.25 108 ILE A C 1
ATOM 857 O O . ILE A 1 108 ? -11.014 3.202 17.117 1.00 91.25 108 ILE A O 1
ATOM 861 N N . GLN A 1 109 ? -11.842 5.223 17.652 1.00 91.38 109 GLN A N 1
ATOM 862 C CA . GLN A 1 109 ? -13.063 4.705 18.254 1.00 91.38 109 GLN A CA 1
ATOM 863 C C . GLN A 1 109 ? -13.957 4.032 17.211 1.00 91.38 109 GLN A C 1
ATOM 865 O O . GLN A 1 109 ? -14.479 2.952 17.486 1.00 91.38 109 GLN A O 1
ATOM 870 N N . ASP A 1 110 ? -14.075 4.608 16.018 1.00 91.31 110 ASP A N 1
ATOM 871 C CA . ASP A 1 110 ? -14.884 4.027 14.951 1.00 91.31 110 ASP A CA 1
ATOM 872 C C . ASP A 1 110 ? -14.268 2.736 14.405 1.00 91.31 110 ASP A C 1
ATOM 874 O O . ASP A 1 110 ? -14.968 1.744 14.209 1.00 91.31 110 ASP A O 1
ATOM 878 N N . ILE A 1 111 ? -12.943 2.694 14.243 1.00 91.69 111 ILE A N 1
ATOM 879 C CA . ILE A 1 111 ? -12.240 1.486 13.784 1.00 91.69 111 ILE A CA 1
ATOM 880 C C . ILE A 1 111 ? -12.348 0.350 14.808 1.00 91.69 111 ILE A C 1
ATOM 882 O O . ILE A 1 111 ? -12.466 -0.813 14.429 1.00 91.69 111 ILE A O 1
ATOM 886 N N . ARG A 1 112 ? -12.372 0.657 16.111 1.00 89.94 112 ARG A N 1
ATOM 887 C CA . ARG A 1 112 ? -12.597 -0.348 17.168 1.00 89.94 112 ARG A CA 1
ATOM 888 C C . ARG A 1 112 ? -13.980 -0.995 17.121 1.00 89.94 112 ARG A C 1
ATOM 890 O O . ARG A 1 112 ? -14.152 -2.048 17.727 1.00 89.94 112 ARG A O 1
ATOM 897 N N . ASN A 1 113 ? -14.943 -0.380 16.439 1.00 91.25 113 ASN A N 1
ATOM 898 C CA . ASN A 1 113 ? -16.283 -0.936 16.276 1.00 91.25 113 ASN A CA 1
ATOM 899 C C . ASN A 1 113 ? -16.379 -1.914 15.090 1.00 91.25 113 ASN A C 1
ATOM 901 O O . ASN A 1 113 ? -17.427 -2.534 14.910 1.00 91.25 113 ASN A O 1
ATOM 905 N N . ILE A 1 114 ? -15.317 -2.064 14.288 1.00 93.25 114 ILE A N 1
ATOM 906 C CA . ILE A 1 114 ? -15.259 -3.061 13.213 1.00 93.25 114 ILE A CA 1
ATOM 907 C C . ILE A 1 114 ? -15.268 -4.460 13.827 1.00 93.25 114 ILE A C 1
ATOM 909 O O . ILE A 1 114 ? -14.592 -4.725 14.824 1.00 93.25 114 ILE A O 1
ATOM 913 N N . ASP A 1 115 ? -16.048 -5.359 13.227 1.00 93.19 115 ASP A N 1
ATOM 914 C CA . ASP A 1 115 ? -16.194 -6.709 13.750 1.00 93.19 115 ASP A CA 1
ATOM 915 C C . ASP A 1 115 ? -14.859 -7.467 13.768 1.00 93.19 115 ASP A C 1
ATOM 917 O O . ASP A 1 115 ? -14.102 -7.433 12.798 1.00 93.19 115 ASP A O 1
ATOM 921 N N . SER A 1 116 ? -14.596 -8.169 14.869 1.00 92.06 116 SER A N 1
ATOM 922 C CA . SER A 1 116 ? -13.343 -8.880 15.132 1.00 92.06 116 SER A CA 1
ATOM 923 C C . SER A 1 116 ? -13.641 -10.270 15.709 1.00 92.06 116 SER A C 1
ATOM 925 O O . SER A 1 116 ? -14.492 -10.377 16.606 1.00 92.06 116 SER A O 1
ATOM 927 N N . PRO A 1 117 ? -12.971 -11.339 15.228 1.00 90.06 117 PRO A N 1
ATOM 928 C CA . PRO A 1 117 ? -13.092 -12.678 15.808 1.00 90.06 117 PRO A CA 1
ATOM 929 C C . PRO A 1 117 ? -12.739 -12.707 17.301 1.00 90.06 117 PRO A C 1
ATOM 931 O O . PRO A 1 117 ? -13.423 -13.356 18.101 1.00 90.06 117 PRO A O 1
ATOM 934 N N . PHE A 1 118 ? -11.701 -11.975 17.702 1.00 90.00 118 PHE A N 1
ATOM 935 C CA . PHE A 1 118 ? -11.273 -11.854 19.085 1.00 90.00 118 PHE A CA 1
ATOM 936 C C . PHE A 1 118 ? -12.198 -10.929 19.887 1.00 90.00 118 PHE A C 1
ATOM 938 O O . PHE A 1 118 ? -12.290 -9.726 19.650 1.00 90.00 118 PHE A O 1
ATOM 945 N N . ARG A 1 119 ? -12.852 -11.485 20.914 1.00 85.75 119 ARG A N 1
ATOM 946 C CA . ARG A 1 119 ? -13.743 -10.726 21.814 1.00 85.75 119 ARG A CA 1
ATOM 947 C C . ARG A 1 1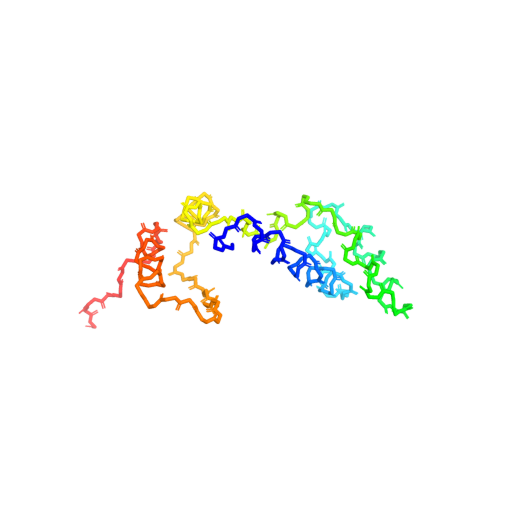19 ? -13.115 -10.407 23.165 1.00 85.75 119 ARG A C 1
ATOM 949 O O . ARG A 1 119 ? -13.288 -9.312 23.690 1.00 85.75 119 ARG A O 1
ATOM 956 N N . SER A 1 120 ? -12.419 -11.374 23.755 1.00 89.19 120 SER A N 1
ATOM 957 C CA . SER A 1 120 ? -11.762 -11.227 25.054 1.00 89.19 120 SER A CA 1
ATOM 958 C C . SER A 1 120 ? -10.876 -12.430 25.351 1.00 89.19 120 SER A C 1
ATOM 960 O O . SER A 1 120 ? -11.196 -13.546 24.941 1.00 89.19 120 SER A O 1
ATOM 962 N N . PHE A 1 121 ? -9.838 -12.235 26.161 1.00 88.56 121 PHE A N 1
ATOM 963 C CA . PHE A 1 121 ? -9.136 -13.349 26.797 1.00 88.56 121 PHE A CA 1
ATOM 964 C C . PHE A 1 121 ? -10.046 -14.069 27.800 1.00 88.56 121 PHE A C 1
ATOM 966 O O . PHE A 1 121 ? -10.922 -13.449 28.415 1.00 88.56 121 PHE A O 1
ATOM 973 N N . ALA A 1 122 ? -9.821 -15.373 27.984 1.00 85.62 122 ALA A N 1
ATOM 974 C CA . ALA A 1 122 ? -10.472 -16.130 29.045 1.00 85.62 122 ALA A CA 1
ATOM 975 C C . ALA A 1 122 ? -10.168 -15.470 30.399 1.00 85.62 122 ALA A C 1
ATOM 977 O O . ALA A 1 122 ? -9.020 -15.170 30.717 1.00 85.62 122 ALA A O 1
ATOM 978 N N . LYS A 1 123 ? -11.216 -15.209 31.186 1.00 87.50 123 LYS A N 1
ATOM 979 C CA . LYS A 1 123 ? -11.100 -14.534 32.491 1.00 87.50 123 LYS A CA 1
ATOM 980 C C . LYS A 1 123 ? -10.819 -15.502 33.645 1.00 87.50 123 LYS A C 1
ATOM 982 O O . LYS A 1 123 ? -10.707 -15.068 34.787 1.00 87.50 123 LYS A O 1
ATOM 987 N N . THR A 1 124 ? -10.728 -16.795 33.354 1.00 81.12 124 THR A N 1
ATOM 988 C CA . THR A 1 124 ? -10.466 -17.867 34.316 1.00 81.12 124 THR A CA 1
ATOM 989 C C . THR A 1 124 ? -9.181 -18.581 33.927 1.00 81.12 124 THR A C 1
ATOM 991 O O . THR A 1 124 ? -9.062 -19.030 32.786 1.00 81.12 124 THR A O 1
ATOM 994 N N . TRP A 1 125 ? -8.253 -18.636 34.882 1.00 69.94 125 TRP A N 1
ATOM 995 C CA . TRP A 1 125 ? -6.983 -19.356 34.816 1.00 69.94 125 TRP A CA 1
ATOM 996 C C . TRP A 1 125 ? -7.145 -20.771 35.360 1.00 69.94 125 TRP A C 1
ATOM 998 O O . TRP A 1 125 ? -7.905 -20.920 36.346 1.00 69.94 125 TRP A O 1
#

Radius of gyration: 17.76 Å; Cα contacts (8 Å, |Δi|>4): 114; chains: 1; bounding box: 35×36×51 Å

Solvent-accessible surface area (backbone atoms only — not comparable to full-atom values): 7356 Å² total; per-residue (Å²): 50,85,41,71,71,49,29,56,55,51,50,53,57,49,33,38,50,51,30,56,51,35,29,36,77,90,41,29,68,62,36,40,76,74,72,35,43,68,55,24,55,51,32,29,56,32,55,76,70,66,39,64,85,63,39,25,78,70,56,52,68,69,61,45,56,72,77,41,91,87,43,35,57,94,45,34,53,60,54,47,35,76,75,39,44,59,72,43,76,77,83,90,74,89,75,66,89,87,63,53,69,67,60,52,50,52,53,53,55,54,52,68,69,44,48,42,73,70,84,72,78,80,90,72,132

Foldseek 3Di:
DQDPVVLVVVLLVLLLVCLVVLLDPVCLVVCVVVVNNVLSVVSVVCVVVVVSVCSSVSQDPVNSVVVDQRDHLVCRLVSCLVVCAQNAADDDDDDDPPDDPVSVVVSVVSNVPRHYPDDDDDPDD

Mean predicted aligned error: 4.17 Å